Protein AF-A0AAV5VVI4-F1 (afdb_monomer)

Radius of gyration: 31.85 Å; Cα contacts (8 Å, |Δi|>4): 39; chains: 1; bounding box: 69×33×86 Å

Foldseek 3Di:
DDPPPPPDPQDDPVNVVVVVVVCCVVVVDDPPDDDDDDDQDQDPCVSVVVHHPVCVCCVPPVVVVVVVVVVVVVVVVVVVVVVVVVVVVPPCPVVNVVVVVVVVVVVVVVD

Mean predicted aligned error: 15.17 Å

Structure (mmCIF, N/CA/C/O backbone):
data_AF-A0AAV5VVI4-F1
#
_entry.id   A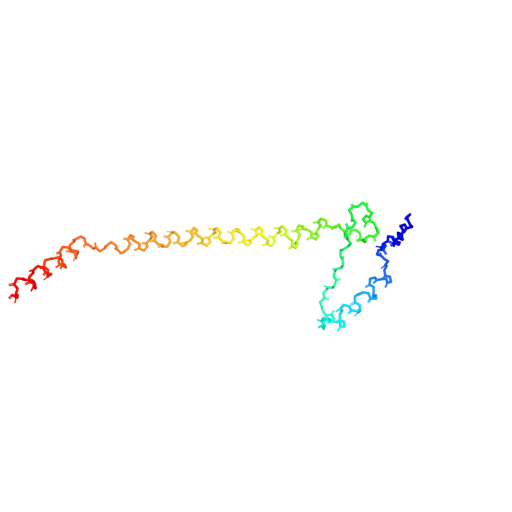F-A0AAV5VVI4-F1
#
loop_
_atom_site.group_PDB
_atom_site.id
_atom_site.type_symbol
_atom_site.label_atom_id
_atom_site.label_alt_id
_atom_site.label_comp_id
_atom_site.label_asym_id
_atom_site.label_entity_id
_atom_site.label_seq_id
_atom_site.pdbx_PDB_ins_code
_atom_site.Cartn_x
_atom_site.Cartn_y
_atom_site.Cartn_z
_atom_site.occupancy
_atom_site.B_iso_or_equiv
_atom_site.auth_seq_id
_atom_site.auth_comp_id
_atom_site.auth_asym_id
_atom_site.auth_atom_id
_atom_site.pdbx_PDB_model_num
ATOM 1 N N . VAL A 1 1 ? 39.662 17.156 -8.943 1.00 39.91 1 VAL A N 1
ATOM 2 C CA . VAL A 1 1 ? 38.741 16.069 -8.540 1.00 39.91 1 VAL A CA 1
ATOM 3 C C . VAL A 1 1 ? 38.038 15.600 -9.798 1.00 39.91 1 VAL A C 1
ATOM 5 O O . VAL A 1 1 ? 37.237 16.351 -10.335 1.00 39.91 1 VAL A O 1
ATOM 8 N N . ILE A 1 2 ? 38.432 14.449 -10.345 1.00 39.25 2 ILE A N 1
ATOM 9 C CA . ILE A 1 2 ? 37.786 13.880 -11.533 1.00 39.25 2 ILE A CA 1
ATOM 10 C C . ILE A 1 2 ? 36.477 13.265 -11.038 1.00 39.25 2 ILE A C 1
ATOM 12 O O . ILE A 1 2 ? 36.487 12.236 -10.369 1.00 39.25 2 ILE A O 1
ATOM 16 N N . GLN A 1 3 ? 35.359 13.950 -11.276 1.00 43.06 3 GLN A N 1
ATOM 17 C CA . GLN A 1 3 ? 34.042 13.355 -11.096 1.00 43.06 3 GLN A CA 1
ATOM 18 C C . GLN A 1 3 ? 33.891 12.293 -12.185 1.00 43.06 3 GLN A C 1
ATOM 20 O O . GLN A 1 3 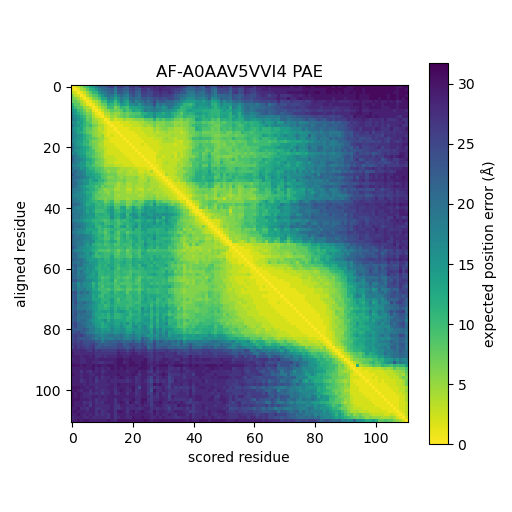? 33.713 12.620 -13.356 1.00 43.06 3 GLN A O 1
ATOM 25 N N . HIS A 1 4 ? 33.998 11.020 -11.810 1.00 43.50 4 HIS A N 1
ATOM 26 C CA . HIS A 1 4 ? 33.470 9.934 -12.624 1.00 43.50 4 HIS A CA 1
ATOM 27 C C . HIS A 1 4 ? 31.948 10.090 -12.633 1.00 43.50 4 HIS A C 1
ATOM 29 O O . HIS A 1 4 ? 31.252 9.523 -11.793 1.00 43.50 4 HIS A O 1
ATOM 35 N N . ALA A 1 5 ? 31.439 10.933 -13.531 1.00 47.78 5 ALA A N 1
ATOM 36 C CA . ALA A 1 5 ? 30.030 10.943 -13.866 1.00 47.78 5 ALA A CA 1
ATOM 37 C C . ALA A 1 5 ? 29.740 9.571 -14.478 1.00 47.78 5 ALA A C 1
ATOM 39 O O . ALA A 1 5 ? 30.128 9.287 -15.612 1.00 47.78 5 ALA A O 1
ATOM 40 N N . VAL A 1 6 ? 29.159 8.678 -13.675 1.00 56.53 6 VAL A N 1
ATOM 41 C CA . VAL A 1 6 ? 28.528 7.472 -14.203 1.00 56.53 6 VAL A CA 1
ATOM 42 C C . VAL A 1 6 ? 27.529 7.972 -15.248 1.00 56.53 6 VAL A C 1
ATOM 44 O O . VAL A 1 6 ? 26.767 8.883 -14.918 1.00 56.53 6 VAL A O 1
ATOM 47 N N . PRO A 1 7 ? 27.572 7.470 -16.496 1.00 55.91 7 PRO A N 1
ATOM 48 C CA . PRO A 1 7 ? 26.608 7.868 -17.511 1.00 55.91 7 PRO A CA 1
ATOM 49 C C . PRO A 1 7 ? 25.206 7.739 -16.929 1.00 55.91 7 PRO A C 1
ATOM 51 O O . PRO A 1 7 ? 24.925 6.735 -16.267 1.00 55.91 7 PRO A O 1
ATOM 54 N N . ASP A 1 8 ? 24.360 8.751 -17.140 1.00 56.88 8 ASP A N 1
ATOM 55 C CA . ASP A 1 8 ? 22.971 8.688 -16.700 1.00 56.88 8 ASP A CA 1
ATOM 56 C C . ASP A 1 8 ? 22.387 7.355 -17.163 1.00 56.88 8 ASP A C 1
ATOM 58 O O . ASP A 1 8 ? 22.484 6.977 -18.335 1.00 56.88 8 ASP A O 1
ATOM 62 N N . LEU A 1 9 ? 21.870 6.594 -16.201 1.00 55.94 9 LEU A N 1
ATOM 63 C CA . LEU A 1 9 ? 21.373 5.249 -16.428 1.00 55.94 9 LEU A CA 1
ATOM 64 C C . LEU A 1 9 ? 20.038 5.375 -17.170 1.00 55.94 9 LEU A C 1
ATOM 66 O O . LEU A 1 9 ? 18.968 5.382 -16.562 1.00 55.94 9 LEU A O 1
ATOM 70 N N . VAL A 1 10 ? 20.107 5.559 -18.487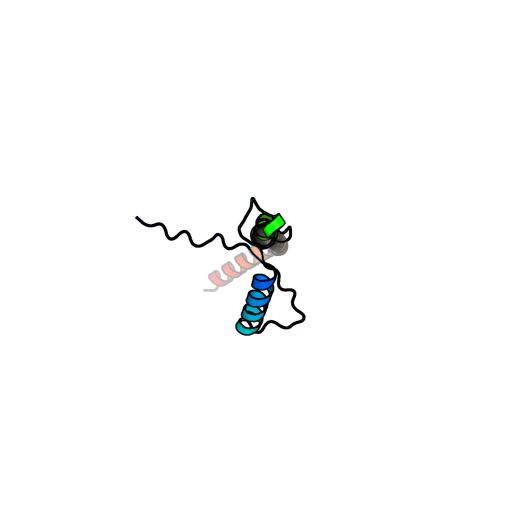 1.00 59.97 10 VAL A N 1
ATOM 71 C CA . VAL A 1 10 ? 18.924 5.665 -19.336 1.00 59.97 10 VAL A CA 1
ATOM 72 C C . VAL A 1 10 ? 18.305 4.268 -19.433 1.00 59.97 10 VAL A C 1
ATOM 74 O O . VAL A 1 10 ? 18.976 3.341 -19.894 1.00 59.97 10 VAL A O 1
ATOM 77 N N . PRO A 1 11 ? 17.052 4.077 -18.992 1.00 60.94 11 PRO A N 1
ATOM 78 C CA . PRO A 1 11 ? 16.402 2.782 -19.058 1.00 60.94 11 PRO A CA 1
ATOM 79 C C . PRO A 1 11 ? 16.139 2.405 -20.527 1.00 60.94 11 PRO A C 1
ATOM 81 O O . PRO A 1 11 ? 15.152 2.821 -21.120 1.00 60.94 11 PRO A O 1
ATOM 84 N N . THR A 1 12 ? 17.028 1.620 -21.140 1.00 68.75 12 THR A N 1
ATOM 85 C CA . THR A 1 12 ? 16.792 1.064 -22.483 1.00 68.75 12 THR A CA 1
ATOM 86 C C . THR A 1 12 ? 15.913 -0.193 -22.404 1.00 68.75 12 THR A C 1
ATOM 88 O O . THR A 1 12 ? 15.915 -0.870 -21.366 1.00 68.75 12 THR A O 1
ATOM 91 N N . PRO A 1 13 ? 15.197 -0.562 -23.488 1.00 73.25 13 PRO A N 1
ATOM 92 C CA . PRO A 1 13 ? 14.419 -1.806 -23.544 1.00 73.25 13 PRO A CA 1
ATOM 93 C C . PRO A 1 13 ? 15.272 -3.067 -23.331 1.00 73.25 13 PRO A C 1
ATOM 95 O O . PRO A 1 13 ? 14.831 -4.045 -22.735 1.00 73.25 13 PRO A O 1
ATOM 98 N N . GLU A 1 14 ? 16.525 -3.036 -23.783 1.00 70.44 14 GLU A N 1
ATOM 99 C CA . GLU A 1 14 ? 17.484 -4.128 -23.589 1.00 70.44 14 GLU A CA 1
ATOM 100 C C . GLU A 1 14 ? 17.873 -4.272 -22.114 1.00 70.44 14 GLU A C 1
ATOM 102 O O . GLU A 1 14 ? 17.921 -5.377 -21.572 1.00 70.44 14 GLU A O 1
ATOM 107 N N . MET A 1 15 ? 18.089 -3.143 -21.435 1.00 71.75 15 MET A N 1
ATOM 108 C CA . MET A 1 15 ? 18.350 -3.127 -20.003 1.00 71.75 15 MET A CA 1
ATOM 109 C C . MET A 1 15 ? 17.131 -3.597 -19.202 1.00 71.75 15 MET A C 1
ATOM 111 O O . MET A 1 15 ? 17.309 -4.305 -18.215 1.00 71.75 15 MET A O 1
ATOM 115 N N . ASP A 1 16 ? 15.910 -3.249 -19.627 1.00 75.00 16 ASP A N 1
ATOM 116 C CA . ASP A 1 16 ? 14.672 -3.789 -19.046 1.00 75.00 16 ASP A CA 1
ATOM 117 C C . ASP A 1 16 ? 14.663 -5.318 -19.095 1.00 75.00 16 ASP A C 1
ATOM 119 O O . ASP A 1 16 ? 14.490 -5.955 -18.060 1.00 75.00 16 ASP A O 1
ATOM 123 N N . ALA A 1 17 ? 14.929 -5.906 -20.263 1.00 79.62 17 ALA A N 1
ATOM 124 C CA . ALA A 1 17 ? 14.913 -7.356 -20.440 1.00 79.62 17 ALA A CA 1
ATOM 125 C C . ALA A 1 17 ? 15.977 -8.068 -19.585 1.00 79.62 17 ALA A C 1
ATOM 127 O O . ALA A 1 17 ? 15.696 -9.091 -18.957 1.00 79.62 17 ALA A O 1
ATOM 128 N N . ILE A 1 18 ? 17.196 -7.521 -19.520 1.00 81.75 18 ILE A N 1
ATOM 129 C CA . ILE A 1 18 ? 18.284 -8.092 -18.710 1.00 81.75 18 ILE A CA 1
ATOM 130 C C . ILE A 1 18 ? 17.969 -7.975 -17.216 1.00 81.75 18 ILE A C 1
ATOM 132 O O . ILE A 1 18 ? 18.178 -8.929 -16.460 1.00 81.75 18 ILE A O 1
ATOM 136 N N . MET A 1 19 ? 17.470 -6.818 -16.777 1.00 78.75 19 MET A N 1
ATOM 137 C CA . MET A 1 19 ? 17.115 -6.594 -15.377 1.00 78.75 19 MET A CA 1
ATOM 138 C C . MET A 1 19 ? 15.911 -7.425 -14.954 1.00 78.75 19 MET A C 1
ATOM 140 O O . MET A 1 19 ? 15.938 -7.984 -13.862 1.00 78.75 19 MET A O 1
ATOM 144 N N . GLU A 1 20 ? 14.889 -7.540 -15.800 1.00 85.06 20 GLU A N 1
ATOM 145 C CA . GLU A 1 20 ? 13.739 -8.405 -15.555 1.00 85.06 20 GLU A CA 1
ATOM 146 C C . GLU A 1 20 ? 14.191 -9.858 -15.425 1.00 85.06 20 GLU A C 1
ATOM 148 O O . GLU A 1 20 ? 13.871 -10.499 -14.427 1.00 85.06 20 GLU A O 1
ATOM 153 N N . LYS A 1 21 ? 15.004 -10.359 -16.364 1.00 85.19 21 LYS A N 1
ATOM 154 C CA . LYS A 1 21 ? 15.562 -11.715 -16.285 1.00 85.19 21 LYS A CA 1
ATOM 155 C C . LYS A 1 21 ? 16.332 -11.928 -14.978 1.00 85.19 21 LYS A C 1
ATOM 157 O O . LYS A 1 21 ? 16.051 -12.872 -14.246 1.00 85.19 21 LYS A O 1
ATOM 162 N N . SER A 1 22 ? 17.238 -11.009 -14.648 1.00 85.94 22 SER A N 1
ATOM 163 C CA . SER A 1 22 ? 18.060 -11.081 -13.432 1.00 85.94 22 SER A CA 1
ATOM 164 C C . SER A 1 22 ? 17.216 -11.014 -12.154 1.00 85.94 22 SER A C 1
ATOM 166 O O . SER A 1 22 ? 17.496 -11.711 -11.183 1.00 85.94 22 SER A O 1
ATOM 168 N N . ALA A 1 23 ? 16.178 -10.175 -12.131 1.00 84.06 23 ALA A N 1
ATOM 169 C CA . ALA A 1 23 ? 15.272 -10.049 -10.997 1.00 84.06 23 ALA A CA 1
ATOM 170 C C . ALA A 1 23 ? 14.397 -11.296 -10.840 1.00 84.06 23 ALA A C 1
ATOM 172 O O . ALA A 1 23 ? 14.240 -11.784 -9.724 1.00 84.06 23 ALA A O 1
ATOM 173 N N . ARG A 1 24 ? 13.869 -11.847 -11.938 1.00 87.75 24 ARG A N 1
ATOM 174 C CA . ARG A 1 24 ? 13.074 -13.081 -11.913 1.00 87.75 24 ARG A CA 1
ATOM 175 C C . ARG A 1 24 ? 13.886 -14.267 -11.416 1.00 87.75 24 ARG A C 1
ATOM 177 O O . ARG A 1 24 ? 13.405 -14.992 -10.555 1.00 87.75 24 ARG A O 1
ATOM 184 N N . GLU A 1 25 ? 15.118 -14.411 -11.897 1.00 88.62 25 GLU A N 1
ATOM 185 C CA . GLU A 1 25 ? 16.042 -15.450 -11.431 1.00 88.62 25 GLU A CA 1
ATOM 186 C C . GLU A 1 25 ? 16.396 -15.267 -9.947 1.00 88.62 25 GLU A C 1
ATOM 188 O O . GLU A 1 25 ? 16.387 -16.229 -9.187 1.00 88.62 25 GLU A O 1
ATOM 193 N N . LYS A 1 26 ? 16.668 -14.032 -9.507 1.00 89.38 26 LYS A N 1
ATOM 194 C CA . LYS A 1 26 ? 17.098 -13.750 -8.128 1.00 89.38 26 LYS A CA 1
ATOM 195 C C . LYS A 1 26 ? 15.982 -13.860 -7.088 1.00 89.38 26 LYS A C 1
ATOM 197 O O . LYS A 1 26 ? 16.261 -14.205 -5.943 1.00 89.38 26 LYS A O 1
ATOM 202 N N . PHE A 1 27 ? 14.758 -13.493 -7.453 1.00 86.88 27 PHE A N 1
ATOM 203 C CA . PHE A 1 27 ? 13.605 -13.459 -6.549 1.00 86.88 27 PHE A CA 1
ATOM 204 C C . PHE A 1 27 ? 12.609 -14.599 -6.803 1.00 86.88 27 PHE A C 1
ATOM 206 O O . PHE A 1 27 ? 11.518 -14.565 -6.242 1.00 86.88 27 PHE A O 1
ATOM 213 N N . GLU A 1 28 ? 12.971 -15.575 -7.644 1.00 87.81 28 GLU A N 1
ATOM 214 C CA . GLU A 1 28 ? 12.144 -16.743 -7.990 1.00 87.81 28 GLU A CA 1
ATOM 215 C C . GLU A 1 28 ? 10.720 -16.351 -8.433 1.00 87.81 28 GLU A C 1
ATOM 217 O O . GLU A 1 28 ? 9.722 -16.967 -8.059 1.00 87.81 28 GLU A O 1
ATOM 222 N N . LEU A 1 29 ? 10.613 -15.275 -9.221 1.00 84.81 29 LEU A N 1
ATOM 223 C CA . LEU A 1 29 ? 9.320 -14.744 -9.653 1.00 84.81 29 LEU A CA 1
ATOM 224 C C . LEU A 1 29 ? 8.734 -15.601 -10.776 1.00 84.81 29 LEU A C 1
ATOM 226 O O . LEU A 1 29 ? 9.356 -15.767 -11.827 1.00 84.81 29 LEU A O 1
ATOM 230 N N . ASP A 1 30 ? 7.493 -16.050 -10.592 1.00 86.69 30 ASP A N 1
ATOM 231 C CA . ASP A 1 30 ? 6.748 -16.763 -11.626 1.00 86.69 30 ASP A CA 1
ATOM 232 C C . ASP A 1 30 ? 6.517 -15.880 -12.868 1.00 86.69 30 ASP A C 1
ATOM 234 O O . ASP A 1 30 ? 6.331 -14.659 -12.782 1.00 86.69 30 ASP A O 1
ATOM 238 N N . ALA A 1 31 ? 6.503 -16.509 -14.043 1.00 81.62 31 ALA A N 1
ATOM 239 C CA . ALA A 1 31 ? 6.285 -15.850 -15.327 1.00 81.62 31 ALA A CA 1
ATOM 240 C C . ALA A 1 31 ? 4.902 -15.177 -15.414 1.00 81.62 31 ALA A C 1
ATOM 242 O O . ALA A 1 31 ? 4.721 -14.245 -16.195 1.00 81.62 31 ALA A O 1
ATOM 243 N N . SER A 1 32 ? 3.943 -15.610 -14.589 1.00 84.38 32 SER A N 1
ATOM 244 C CA . SER A 1 32 ? 2.609 -15.006 -14.488 1.00 84.38 32 SER A CA 1
ATOM 245 C C . SER A 1 32 ? 2.600 -13.623 -13.820 1.00 84.38 32 SER A C 1
ATOM 247 O O . SER A 1 32 ? 1.653 -12.854 -14.003 1.00 84.38 32 SER A O 1
ATOM 249 N N . VAL A 1 33 ? 3.644 -13.272 -13.061 1.00 80.50 33 VAL A N 1
ATOM 250 C CA . VAL A 1 33 ? 3.705 -12.011 -12.314 1.00 80.50 33 VAL A CA 1
ATOM 251 C C . VAL A 1 33 ? 4.208 -10.891 -13.220 1.00 80.50 33 VAL A C 1
ATOM 253 O O . VAL A 1 33 ? 5.293 -10.973 -13.804 1.00 80.50 33 VAL A O 1
ATOM 256 N N . ALA A 1 34 ? 3.428 -9.814 -13.312 1.00 78.38 34 ALA A N 1
ATOM 257 C CA . ALA A 1 34 ? 3.812 -8.618 -14.049 1.00 78.38 34 ALA A CA 1
ATOM 258 C C . ALA A 1 34 ? 5.009 -7.930 -13.372 1.00 78.38 34 ALA A C 1
ATOM 260 O O . ALA A 1 34 ? 4.928 -7.519 -12.214 1.00 78.38 34 ALA A O 1
ATOM 261 N N . PHE A 1 35 ? 6.111 -7.774 -14.108 1.00 75.94 35 PHE A N 1
ATOM 262 C CA . PHE A 1 35 ? 7.280 -7.027 -13.654 1.00 75.94 35 PHE A CA 1
ATOM 263 C C . PHE A 1 35 ? 7.200 -5.586 -14.169 1.00 75.94 35 PHE A C 1
ATOM 265 O O . PHE A 1 35 ? 7.138 -5.334 -15.373 1.00 75.94 35 PHE A O 1
ATOM 272 N N . LEU A 1 36 ? 7.167 -4.617 -13.253 1.00 72.94 36 LEU A N 1
ATOM 273 C CA . LEU A 1 36 ? 7.083 -3.197 -13.588 1.00 72.94 36 LEU A CA 1
ATOM 274 C C . LEU A 1 36 ? 8.294 -2.459 -13.023 1.00 72.94 36 LEU A C 1
ATOM 276 O O . LEU A 1 36 ? 8.447 -2.337 -11.809 1.00 72.94 36 LEU A O 1
ATOM 280 N N . ARG A 1 37 ? 9.130 -1.919 -13.914 1.00 71.62 37 ARG A N 1
ATOM 281 C CA . ARG A 1 37 ? 10.209 -0.994 -13.558 1.00 71.62 37 ARG A CA 1
ATOM 282 C C . ARG A 1 37 ? 9.699 0.446 -13.555 1.00 71.62 37 ARG A C 1
ATOM 284 O O . ARG A 1 37 ? 8.952 0.848 -14.452 1.00 71.62 37 ARG A O 1
ATOM 291 N N . TYR A 1 38 ? 10.148 1.209 -12.562 1.00 68.81 38 TYR A N 1
ATOM 292 C CA . TYR A 1 38 ? 9.993 2.657 -12.485 1.00 68.81 38 TYR A CA 1
ATOM 293 C C . TYR A 1 38 ? 11.381 3.293 -12.367 1.00 68.81 38 TYR A C 1
ATOM 295 O O . TYR A 1 38 ? 12.086 3.062 -11.387 1.00 68.81 38 TYR A O 1
ATOM 303 N N . GLY A 1 39 ? 11.782 4.087 -13.357 1.00 65.06 39 GLY A N 1
ATOM 304 C CA . GLY A 1 39 ? 12.907 5.010 -13.227 1.00 65.06 39 GLY A CA 1
ATOM 305 C C . GLY A 1 39 ? 12.640 6.140 -12.222 1.00 65.06 39 GLY A C 1
ATOM 306 O O . GLY A 1 39 ? 11.498 6.546 -12.002 1.00 65.06 39 GLY A O 1
ATOM 307 N N . GLY A 1 40 ? 13.713 6.657 -11.616 1.00 64.5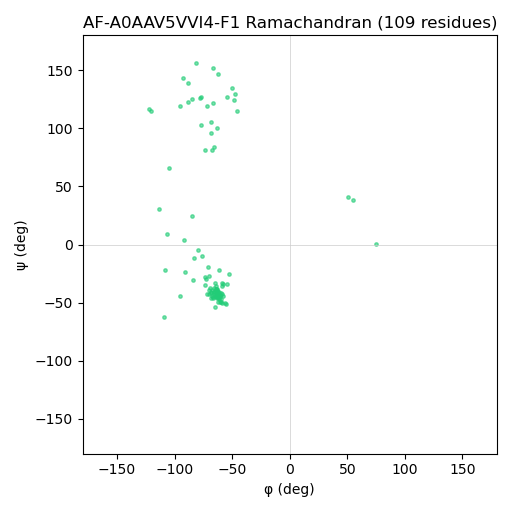6 40 GLY A N 1
ATOM 308 C CA . GLY A 1 40 ? 13.671 7.794 -10.682 1.00 64.56 40 GLY A CA 1
ATOM 309 C C . GLY A 1 40 ? 13.577 9.167 -11.359 1.00 64.56 40 GLY A C 1
ATOM 310 O O . GLY A 1 40 ? 13.458 10.186 -10.683 1.00 64.56 40 GLY A O 1
ATOM 311 N N . THR A 1 41 ? 13.634 9.214 -12.690 1.00 62.62 41 THR A N 1
ATOM 312 C CA . THR A 1 41 ? 13.651 10.465 -13.448 1.00 62.62 41 THR A CA 1
ATOM 313 C C . THR A 1 41 ? 12.252 11.077 -13.538 1.00 62.62 41 THR A C 1
ATOM 315 O O . THR A 1 41 ? 11.298 10.441 -13.979 1.00 62.62 41 THR A O 1
ATOM 318 N N . MET A 1 42 ? 12.133 12.346 -13.134 1.00 61.62 42 MET A N 1
ATOM 319 C CA . MET A 1 42 ? 10.889 13.131 -13.211 1.00 61.62 42 MET A CA 1
ATOM 320 C C . MET A 1 42 ? 10.749 13.914 -14.528 1.00 61.62 42 MET A C 1
ATOM 322 O O . MET A 1 42 ? 9.637 14.279 -14.897 1.00 61.62 42 MET A O 1
ATOM 326 N N . LYS A 1 43 ? 11.869 14.206 -15.204 1.00 59.53 43 LYS A N 1
ATOM 327 C CA . LYS A 1 43 ? 11.946 15.142 -16.338 1.00 59.53 43 LYS A CA 1
ATOM 328 C C . LYS A 1 43 ? 11.854 14.450 -17.703 1.00 59.53 43 LYS A C 1
ATOM 330 O O . LYS A 1 43 ? 11.084 14.886 -18.547 1.00 59.53 43 LYS A O 1
ATOM 335 N N . ASP A 1 44 ? 12.563 13.339 -17.882 1.00 64.25 44 ASP A N 1
ATOM 336 C CA . ASP A 1 44 ? 12.680 12.632 -19.164 1.00 64.25 44 ASP A CA 1
ATOM 337 C C . ASP A 1 44 ? 11.832 11.355 -19.178 1.00 64.25 44 ASP A C 1
ATOM 339 O O . ASP A 1 44 ? 12.321 10.229 -19.205 1.00 64.25 44 ASP A O 1
ATOM 343 N N . VAL A 1 45 ? 10.519 11.536 -19.108 1.00 66.25 45 VAL A N 1
ATOM 344 C CA . VAL A 1 45 ? 9.553 10.447 -18.884 1.00 66.25 45 VAL A CA 1
ATOM 345 C C . VAL A 1 45 ? 9.384 9.563 -20.123 1.00 66.25 45 VAL A C 1
ATOM 347 O O . VAL A 1 45 ? 9.131 8.363 -20.006 1.00 66.25 45 VAL A O 1
ATOM 350 N N . GLU A 1 46 ? 9.591 10.130 -21.311 1.00 67.62 46 GLU A N 1
ATOM 351 C CA . GLU A 1 46 ? 9.629 9.385 -22.575 1.00 67.62 46 GLU A CA 1
ATOM 352 C C . GLU A 1 46 ? 10.706 8.290 -22.547 1.00 67.62 46 GLU A C 1
ATOM 354 O O . GLU A 1 46 ? 10.482 7.183 -23.029 1.00 67.62 46 GLU A O 1
ATOM 359 N N . HIS A 1 47 ? 11.824 8.547 -21.859 1.00 62.59 47 HIS A N 1
ATOM 360 C CA . HIS A 1 47 ? 12.909 7.584 -21.669 1.00 62.59 47 HIS A CA 1
ATOM 361 C C . HIS A 1 47 ? 12.591 6.511 -20.617 1.00 62.59 47 HIS A C 1
ATOM 363 O O . HIS A 1 47 ? 13.327 5.540 -20.490 1.00 62.59 47 HIS A O 1
ATOM 369 N N . ASN A 1 48 ? 11.498 6.659 -19.865 1.00 65.31 48 ASN A N 1
ATOM 370 C CA . ASN A 1 48 ? 11.022 5.687 -18.879 1.00 65.31 48 ASN A CA 1
ATOM 371 C C . ASN A 1 48 ? 9.683 5.061 -19.307 1.00 65.31 48 ASN A C 1
ATOM 373 O O . ASN A 1 48 ? 8.842 4.729 -18.468 1.00 65.31 48 ASN A O 1
ATOM 377 N N . ASN A 1 49 ? 9.461 4.934 -20.621 1.00 66.31 49 ASN A N 1
ATOM 378 C CA . ASN A 1 49 ? 8.273 4.304 -21.201 1.00 66.31 49 ASN A CA 1
ATOM 379 C C . ASN A 1 49 ? 6.950 4.924 -20.693 1.00 66.31 49 ASN A C 1
ATOM 381 O O . ASN A 1 49 ? 5.993 4.218 -20.370 1.00 66.31 49 ASN A O 1
ATOM 385 N N . GLY A 1 50 ? 6.925 6.252 -20.519 1.00 67.06 50 GLY A N 1
ATOM 386 C CA . GLY A 1 50 ? 5.748 6.981 -20.031 1.00 67.06 50 GLY A CA 1
ATOM 387 C C . GLY A 1 50 ? 5.478 6.831 -18.529 1.00 67.06 50 GLY A C 1
ATOM 388 O O . GLY A 1 50 ? 4.499 7.377 -18.018 1.00 67.06 50 GLY A O 1
ATOM 389 N N . ARG A 1 51 ? 6.313 6.088 -17.792 1.00 68.94 51 ARG A N 1
ATOM 390 C CA . ARG A 1 51 ? 6.109 5.834 -16.362 1.00 68.94 51 ARG A CA 1
ATOM 391 C C . ARG A 1 51 ? 6.766 6.943 -15.555 1.00 68.94 51 ARG A C 1
ATOM 393 O O . ARG A 1 51 ? 7.964 7.178 -15.652 1.00 68.94 51 ARG A O 1
ATOM 400 N N . HIS A 1 52 ? 5.992 7.628 -14.725 1.00 70.50 52 HIS A N 1
ATOM 401 C CA . HIS A 1 52 ? 6.527 8.663 -13.844 1.00 70.50 52 HIS A CA 1
ATOM 402 C C . HIS A 1 52 ? 6.891 8.077 -12.480 1.00 70.50 52 HIS A C 1
ATOM 404 O O . HIS A 1 52 ? 6.143 7.266 -11.929 1.00 70.50 52 HIS A O 1
ATOM 410 N N . PHE A 1 53 ? 7.976 8.565 -11.875 1.00 75.25 53 PHE A N 1
ATOM 411 C CA . PHE A 1 53 ? 8.301 8.262 -10.476 1.00 75.25 53 PHE A CA 1
ATOM 412 C C . PHE A 1 53 ? 7.138 8.600 -9.524 1.00 75.25 53 PHE A C 1
ATOM 414 O O . PHE A 1 53 ? 6.884 7.874 -8.567 1.00 75.25 53 PHE A O 1
ATOM 421 N N . LEU A 1 54 ? 6.365 9.652 -9.827 1.00 76.88 54 LEU A N 1
ATOM 422 C CA . LEU A 1 54 ? 5.167 10.008 -9.062 1.00 76.88 54 LEU A CA 1
ATOM 423 C C . LEU A 1 54 ? 4.127 8.882 -9.027 1.00 76.88 54 LEU A C 1
ATOM 425 O O . LEU A 1 54 ? 3.508 8.682 -7.989 1.00 76.88 54 LEU A O 1
ATOM 429 N N . CYS A 1 55 ? 3.957 8.109 -10.104 1.00 76.06 55 CYS A N 1
ATOM 430 C CA . CYS A 1 55 ? 3.043 6.964 -10.097 1.00 76.06 55 CYS A CA 1
ATOM 431 C C . CYS A 1 55 ? 3.488 5.907 -9.081 1.00 76.06 55 CYS A C 1
ATOM 433 O O . CYS A 1 55 ? 2.655 5.385 -8.343 1.00 76.06 55 CYS A O 1
ATOM 435 N N . ALA A 1 56 ? 4.794 5.641 -8.992 1.00 76.88 56 ALA A N 1
ATOM 436 C CA . ALA A 1 56 ? 5.334 4.738 -7.981 1.00 76.88 56 ALA A CA 1
ATOM 437 C C . ALA A 1 56 ? 5.163 5.311 -6.565 1.00 76.88 56 ALA A C 1
ATOM 439 O O . ALA A 1 56 ? 4.702 4.611 -5.665 1.00 76.88 56 ALA A O 1
ATOM 440 N N . LEU A 1 57 ? 5.469 6.599 -6.378 1.00 80.25 57 LEU A N 1
ATOM 441 C CA . LEU A 1 57 ? 5.330 7.290 -5.096 1.00 80.25 57 LEU A CA 1
ATOM 442 C C . LEU A 1 57 ? 3.879 7.255 -4.594 1.00 80.25 57 LEU A C 1
ATOM 444 O O . LEU A 1 57 ? 3.623 6.867 -3.457 1.00 80.25 57 LEU A O 1
ATOM 448 N N . PHE A 1 58 ? 2.910 7.620 -5.430 1.00 82.44 58 PHE A N 1
ATOM 449 C CA . PHE A 1 58 ? 1.509 7.621 -5.021 1.00 82.44 58 PHE A CA 1
ATOM 450 C C . PHE A 1 58 ? 0.946 6.206 -4.877 1.00 82.44 58 PHE A C 1
ATOM 452 O O . PHE A 1 58 ? 0.262 5.935 -3.893 1.00 82.44 58 PHE A O 1
ATOM 459 N N . GLY A 1 59 ? 1.264 5.302 -5.806 1.00 80.25 59 GLY A N 1
ATOM 460 C CA . GLY A 1 59 ? 0.729 3.940 -5.818 1.00 80.25 59 GLY A CA 1
ATOM 461 C C . GLY A 1 59 ? 1.264 3.049 -4.698 1.00 80.25 59 GLY A C 1
ATOM 462 O O . GLY A 1 59 ? 0.497 2.285 -4.119 1.00 80.25 59 GLY A O 1
ATOM 463 N N . PHE A 1 60 ? 2.552 3.161 -4.361 1.00 79.94 60 PHE A N 1
ATOM 464 C CA . PHE A 1 60 ? 3.199 2.262 -3.397 1.00 79.94 60 PHE A CA 1
ATOM 465 C C . PHE A 1 60 ? 3.526 2.908 -2.054 1.00 79.94 60 PHE A C 1
ATOM 467 O O . PHE A 1 60 ? 3.679 2.191 -1.069 1.00 79.94 60 PHE A O 1
ATOM 474 N N . ILE A 1 61 ? 3.634 4.238 -1.985 1.00 80.75 61 ILE A N 1
ATOM 475 C CA .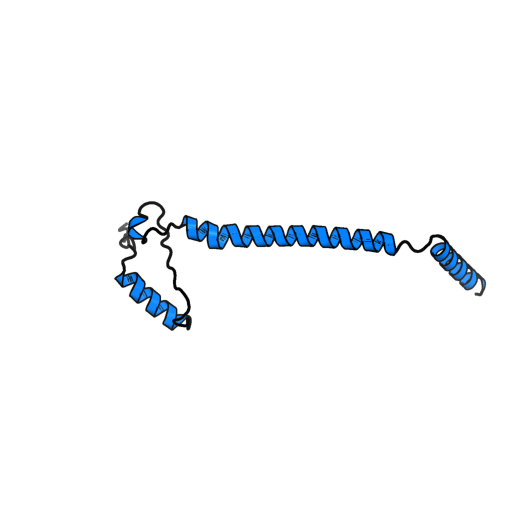 ILE A 1 61 ? 3.981 4.925 -0.736 1.00 80.75 61 ILE A CA 1
ATOM 476 C C . ILE A 1 61 ? 2.758 5.664 -0.203 1.00 80.75 61 ILE A C 1
ATOM 478 O O . ILE A 1 61 ? 2.250 5.326 0.858 1.00 80.75 61 ILE A O 1
ATOM 482 N N . VAL A 1 62 ? 2.214 6.636 -0.929 1.00 86.06 62 VAL A N 1
ATOM 483 C CA . VAL A 1 62 ? 1.134 7.464 -0.368 1.00 86.06 62 VAL A CA 1
ATOM 484 C C . VAL A 1 62 ? -0.136 6.650 -0.138 1.00 86.06 62 VAL A C 1
ATOM 486 O O . VAL A 1 62 ? -0.720 6.744 0.942 1.00 86.06 62 VAL A O 1
ATOM 489 N N . PHE A 1 63 ? -0.558 5.838 -1.110 1.00 88.44 63 PHE A N 1
ATOM 490 C CA . PHE A 1 63 ? -1.808 5.092 -1.005 1.00 88.44 63 PHE A CA 1
ATOM 491 C C . PHE A 1 63 ? -1.777 4.056 0.131 1.00 88.44 63 PHE A C 1
ATOM 493 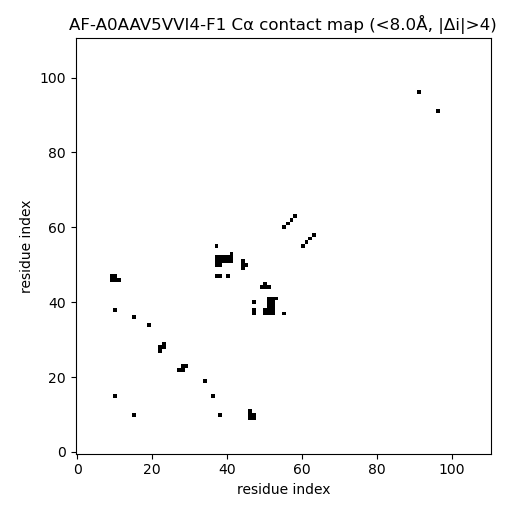O O . PHE A 1 63 ? -2.614 4.186 1.023 1.00 88.44 63 PHE A O 1
ATOM 500 N N . PRO A 1 64 ? -0.799 3.126 0.218 1.00 90.62 64 PRO A N 1
ATOM 501 C CA . PRO A 1 64 ? -0.787 2.117 1.279 1.00 90.62 64 PRO A CA 1
ATOM 502 C C . PRO A 1 64 ? -0.634 2.710 2.680 1.00 90.62 64 PRO A C 1
ATOM 504 O O . PRO A 1 64 ? -1.241 2.221 3.633 1.00 90.62 64 PRO A O 1
ATOM 507 N N . TYR A 1 65 ? 0.142 3.788 2.829 1.00 89.12 65 TYR A N 1
ATOM 508 C CA . TYR A 1 65 ? 0.254 4.465 4.120 1.00 89.12 65 TYR A CA 1
ATOM 509 C C . TYR A 1 65 ? -1.062 5.143 4.499 1.00 89.12 65 TYR A C 1
ATOM 511 O O . TYR A 1 65 ? -1.535 4.983 5.623 1.00 89.12 65 TYR A O 1
ATOM 519 N N . THR A 1 66 ? -1.686 5.860 3.562 1.00 92.69 66 THR A N 1
ATOM 520 C CA . THR A 1 66 ? -2.957 6.549 3.815 1.00 92.69 66 THR A CA 1
ATOM 521 C C . THR A 1 66 ? -4.067 5.560 4.164 1.00 92.69 66 THR A C 1
ATOM 523 O O . THR A 1 66 ? -4.796 5.790 5.131 1.00 92.69 66 THR A O 1
ATOM 526 N N . THR A 1 67 ? -4.173 4.441 3.439 1.00 92.88 67 THR A N 1
ATOM 527 C CA . THR A 1 67 ? -5.160 3.394 3.741 1.00 92.88 67 THR A CA 1
ATOM 528 C C . THR A 1 67 ? -4.905 2.771 5.110 1.00 92.88 67 THR A C 1
ATOM 530 O O . THR A 1 67 ? -5.839 2.668 5.900 1.00 92.88 67 THR A O 1
ATOM 533 N N . SER A 1 68 ? -3.648 2.466 5.449 1.00 94.62 68 SER A N 1
ATOM 534 C CA . SER A 1 68 ? -3.284 1.897 6.757 1.00 94.62 68 SER A CA 1
ATOM 535 C C . SER A 1 68 ? -3.651 2.827 7.921 1.00 94.62 68 SER A C 1
ATOM 537 O O . SER A 1 68 ? -4.227 2.394 8.923 1.00 94.62 68 SER A O 1
ATOM 539 N N . TYR A 1 69 ? -3.369 4.129 7.797 1.00 94.44 69 TYR A N 1
ATOM 540 C CA . TYR A 1 69 ? -3.756 5.103 8.821 1.00 94.44 69 TYR A CA 1
ATOM 541 C C . TYR A 1 69 ? -5.275 5.243 8.934 1.00 94.44 69 TYR A C 1
ATOM 543 O O . TYR A 1 69 ? -5.799 5.316 10.048 1.00 94.44 69 TYR A O 1
ATOM 551 N N . LEU A 1 70 ? -5.993 5.251 7.807 1.00 96.62 70 LEU A N 1
ATOM 552 C CA . LEU A 1 70 ? -7.451 5.328 7.803 1.00 96.62 70 LEU A CA 1
ATOM 553 C C . LEU A 1 70 ? -8.079 4.109 8.492 1.00 96.62 70 LEU A C 1
ATOM 555 O O . LEU A 1 70 ? -8.953 4.276 9.345 1.00 96.62 70 LEU A O 1
ATOM 559 N N . GLU A 1 71 ? -7.602 2.903 8.184 1.00 95.81 71 GLU A N 1
ATOM 560 C CA . GLU A 1 71 ? -8.036 1.666 8.842 1.00 95.81 71 GLU A CA 1
ATOM 561 C C . GLU A 1 71 ? -7.813 1.729 10.355 1.00 95.81 71 GLU A C 1
ATOM 563 O O . GLU A 1 71 ? -8.723 1.428 11.134 1.00 95.81 71 GLU A O 1
ATOM 568 N N . MET A 1 72 ? -6.649 2.215 10.791 1.00 95.75 72 MET A N 1
ATOM 569 C CA . MET A 1 72 ? -6.352 2.392 12.212 1.00 95.75 72 MET A 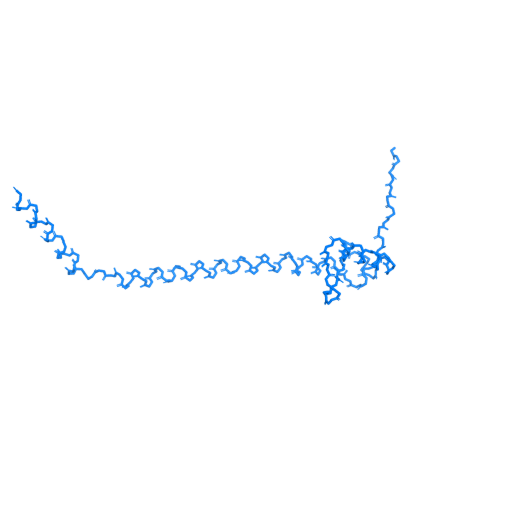CA 1
ATOM 570 C C . MET A 1 72 ? -7.340 3.357 12.894 1.00 95.75 72 MET A C 1
ATOM 572 O O . MET A 1 72 ? -7.816 3.085 14.002 1.00 95.75 72 MET A O 1
ATOM 576 N N . VAL A 1 73 ? -7.697 4.467 12.239 1.00 96.56 73 VAL A N 1
ATOM 577 C CA . VAL A 1 73 ? -8.703 5.412 12.756 1.00 96.56 73 VAL A CA 1
ATOM 578 C C . VAL A 1 73 ? -10.085 4.761 12.852 1.00 96.56 73 VAL A C 1
ATOM 580 O O . VAL A 1 73 ? -10.757 4.897 13.880 1.00 96.56 73 VAL A O 1
ATOM 583 N N . VAL A 1 74 ? -10.508 4.020 11.827 1.00 96.94 74 VAL A N 1
ATOM 584 C CA . VAL A 1 74 ? -11.798 3.309 11.823 1.00 96.94 74 VAL A CA 1
ATOM 585 C C . VAL A 1 74 ? -11.859 2.275 12.949 1.00 96.94 74 VAL A C 1
ATOM 587 O O . VAL A 1 74 ? -12.863 2.209 13.671 1.00 96.94 74 VAL A O 1
ATOM 590 N N . LEU A 1 75 ? -10.781 1.518 13.162 1.00 95.31 75 LEU A N 1
ATOM 591 C CA . LEU A 1 75 ? -10.671 0.567 14.268 1.00 95.31 75 LEU A CA 1
ATOM 592 C C . LEU A 1 75 ? -10.777 1.272 15.623 1.00 95.31 75 LEU A C 1
ATOM 594 O O . LEU A 1 75 ? -11.577 0.857 16.462 1.00 95.31 75 LEU A O 1
ATOM 598 N N . MET A 1 76 ? -10.064 2.384 15.826 1.00 94.81 76 MET A N 1
ATOM 599 C CA . MET A 1 76 ? -10.160 3.169 17.064 1.00 94.81 76 MET A CA 1
ATOM 600 C C . MET A 1 76 ? -11.584 3.665 17.343 1.00 94.81 76 MET A C 1
ATOM 602 O O . MET A 1 76 ? -12.058 3.596 18.484 1.00 94.81 76 MET A O 1
ATOM 606 N N . ILE A 1 77 ? -12.290 4.151 16.318 1.00 95.38 77 ILE A N 1
ATOM 607 C CA . ILE A 1 77 ? -13.685 4.593 16.450 1.00 95.38 77 ILE A CA 1
ATOM 608 C C . ILE A 1 77 ? -14.584 3.409 16.818 1.00 95.38 77 ILE A C 1
ATOM 610 O O . ILE A 1 77 ? -15.421 3.529 17.717 1.00 95.38 77 ILE A O 1
ATOM 614 N N . THR A 1 78 ? -14.400 2.269 16.155 1.00 93.88 78 THR A N 1
ATOM 615 C CA . THR A 1 78 ? -15.196 1.054 16.376 1.00 93.88 78 THR A CA 1
ATOM 616 C C . THR A 1 78 ? -14.993 0.507 17.785 1.00 93.88 78 THR A C 1
ATOM 618 O O . THR A 1 78 ? -15.974 0.258 18.485 1.00 93.88 78 THR A O 1
ATOM 621 N N . ILE A 1 79 ? -13.745 0.430 18.256 1.00 92.00 79 ILE A N 1
ATOM 622 C CA . ILE A 1 79 ? -13.409 0.025 19.627 1.00 92.00 79 ILE A CA 1
ATOM 623 C C . ILE A 1 79 ? -14.055 0.976 20.637 1.00 92.00 79 ILE A C 1
ATOM 625 O O . ILE A 1 79 ? -14.716 0.524 21.573 1.00 92.00 79 ILE A O 1
ATOM 629 N N . ARG A 1 80 ? -13.947 2.298 20.441 1.00 91.12 80 ARG A N 1
ATOM 630 C CA . ARG A 1 80 ? -14.597 3.274 21.334 1.00 91.12 80 ARG A CA 1
ATOM 631 C C . ARG A 1 80 ? -16.114 3.115 21.369 1.00 91.12 80 ARG A C 1
ATOM 633 O O . ARG A 1 80 ? -16.702 3.189 22.449 1.00 91.12 80 ARG A O 1
ATOM 640 N N . LYS A 1 81 ? -16.754 2.914 20.215 1.00 88.19 81 LYS A N 1
ATOM 641 C CA . LYS A 1 81 ? -18.203 2.677 20.133 1.00 88.19 81 LYS A CA 1
ATOM 642 C C . LYS A 1 81 ? -18.592 1.391 20.856 1.00 88.19 81 LYS A C 1
ATOM 644 O O . LYS A 1 81 ? -19.525 1.416 21.655 1.00 88.19 81 LYS A O 1
ATOM 649 N N . TYR A 1 82 ? -17.851 0.308 20.629 1.00 85.94 82 TYR A N 1
ATOM 650 C CA . TYR A 1 82 ? -18.079 -0.976 21.282 1.00 85.94 82 TYR A CA 1
ATOM 651 C C . TYR A 1 82 ? -17.952 -0.864 22.805 1.00 85.94 82 TYR A C 1
ATOM 653 O O . TYR A 1 82 ? -18.879 -1.237 23.517 1.00 85.94 82 TYR A O 1
ATOM 661 N N . LEU A 1 83 ? -16.872 -0.261 23.311 1.00 84.00 83 LEU A N 1
ATOM 662 C CA . LEU A 1 83 ? -16.660 -0.076 24.750 1.00 84.00 83 LEU A CA 1
ATOM 663 C C . LEU A 1 83 ? -17.749 0.786 25.397 1.00 84.00 83 LEU A C 1
ATOM 665 O O . LEU A 1 83 ? -18.236 0.436 26.467 1.00 84.00 83 LEU A O 1
ATOM 669 N N . ARG A 1 84 ? -18.196 1.867 24.744 1.00 79.50 84 ARG A N 1
ATOM 670 C CA . ARG A 1 84 ? -19.318 2.682 25.250 1.00 79.50 84 ARG A CA 1
ATOM 671 C C . ARG A 1 84 ? -20.639 1.913 25.254 1.00 79.50 84 ARG A C 1
ATOM 673 O O . ARG A 1 84 ? -21.402 2.022 26.210 1.00 79.50 84 ARG A O 1
ATOM 680 N N . SER A 1 85 ? -20.908 1.128 24.211 1.00 74.44 85 SER A N 1
ATOM 681 C CA . SER A 1 85 ? -22.101 0.278 24.147 1.00 74.44 85 SER A CA 1
ATOM 682 C C . SER A 1 85 ? -22.079 -0.794 25.237 1.00 74.44 85 SER A C 1
ATOM 684 O O . SER A 1 85 ? -23.088 -1.020 25.899 1.00 74.44 85 SER A O 1
ATOM 686 N N . GLN A 1 86 ? -20.924 -1.424 25.459 1.00 66.94 86 GLN A N 1
ATOM 687 C CA . GLN A 1 86 ? -20.739 -2.418 26.513 1.00 66.94 86 GLN A CA 1
ATOM 688 C C . GLN A 1 86 ? -20.833 -1.789 27.901 1.00 66.94 86 GLN A C 1
ATOM 690 O O . GLN A 1 86 ? -21.471 -2.366 28.765 1.00 66.94 86 GLN A O 1
ATOM 695 N N . GLN A 1 87 ? -20.302 -0.586 28.120 1.00 61.28 87 GLN A N 1
ATOM 696 C CA . GLN A 1 87 ? -20.444 0.134 29.390 1.00 61.28 87 GLN A CA 1
ATOM 697 C C . GLN A 1 87 ? -21.907 0.514 29.686 1.00 61.28 87 GLN A C 1
ATOM 699 O O . GLN A 1 87 ? -22.327 0.494 30.841 1.00 61.28 87 GLN A O 1
ATOM 704 N N . ASN A 1 88 ? -22.704 0.800 28.651 1.00 57.31 88 ASN A N 1
ATOM 705 C CA . ASN A 1 88 ? -24.146 1.013 28.792 1.00 57.31 88 ASN A CA 1
ATOM 706 C C . ASN A 1 88 ? -24.926 -0.290 29.060 1.00 57.31 88 ASN A C 1
ATOM 708 O O . ASN A 1 88 ? -25.941 -0.238 29.751 1.00 57.31 88 ASN A O 1
ATOM 712 N N . ASN A 1 89 ? -24.452 -1.443 28.571 1.00 53.88 89 ASN A N 1
ATOM 713 C CA . ASN A 1 89 ? -25.043 -2.764 28.846 1.00 53.88 89 ASN A CA 1
ATOM 714 C C . ASN A 1 89 ? -24.567 -3.379 30.177 1.00 53.88 89 ASN A C 1
ATOM 716 O O . ASN A 1 89 ? -25.332 -4.060 30.851 1.00 53.88 89 ASN A O 1
ATOM 720 N N . LEU A 1 90 ? -23.339 -3.079 30.604 1.00 55.94 90 LEU A N 1
ATOM 721 C CA . LEU A 1 90 ? -22.757 -3.376 31.920 1.00 55.94 90 LEU A CA 1
ATOM 722 C C . LEU A 1 90 ? -23.118 -2.305 32.950 1.00 55.94 90 LEU A C 1
ATOM 724 O O . LEU A 1 90 ? -22.422 -2.127 33.952 1.00 55.94 90 LEU A O 1
ATOM 728 N N . ARG A 1 91 ? -24.224 -1.589 32.737 1.00 55.28 91 ARG A N 1
ATOM 729 C CA . ARG A 1 91 ? -24.860 -0.820 33.797 1.00 55.28 91 ARG A CA 1
ATOM 730 C C . ARG A 1 91 ? -25.402 -1.844 34.791 1.00 55.28 91 ARG A C 1
ATOM 732 O O . ARG A 1 91 ? -26.570 -2.219 34.734 1.00 55.28 91 ARG A O 1
ATOM 739 N N . ILE A 1 92 ? -24.519 -2.342 35.664 1.00 58.06 92 ILE A N 1
ATOM 740 C CA . ILE A 1 92 ? -24.885 -3.116 36.845 1.00 58.06 92 ILE A CA 1
ATOM 741 C C . ILE A 1 92 ? -26.020 -2.323 37.463 1.00 58.06 92 ILE A C 1
ATOM 743 O O . ILE A 1 92 ? -25.844 -1.151 37.813 1.00 58.06 92 ILE A O 1
ATOM 747 N N . SER A 1 93 ? -27.208 -2.928 37.471 1.00 65.50 93 SER A N 1
ATOM 748 C CA . SER A 1 93 ? -28.393 -2.290 38.018 1.00 65.50 93 SER A CA 1
ATOM 749 C C . SER A 1 93 ? -27.997 -1.727 39.374 1.00 65.50 93 SER A C 1
ATOM 751 O O . SER A 1 93 ? -27.379 -2.424 40.181 1.00 65.50 93 SER A O 1
ATOM 753 N N . SER A 1 94 ? -28.290 -0.454 39.627 1.00 69.12 94 SER A N 1
ATOM 754 C CA . SER A 1 94 ? -27.950 0.185 40.903 1.00 69.12 94 SER A CA 1
ATOM 755 C C . SER A 1 94 ? -28.475 -0.626 42.094 1.00 69.12 94 SER A C 1
ATOM 757 O O . SER A 1 94 ? -27.879 -0.609 43.168 1.00 69.12 94 SER A O 1
ATOM 759 N N . LYS A 1 95 ? -29.542 -1.411 41.875 1.00 69.44 95 LYS A N 1
ATOM 760 C CA . LYS A 1 95 ? -30.044 -2.426 42.805 1.00 69.44 95 LYS A CA 1
ATOM 761 C C . LYS A 1 95 ? -29.029 -3.543 43.064 1.00 69.44 95 LYS A C 1
ATOM 763 O O . LYS A 1 95 ? -28.760 -3.829 44.219 1.00 69.44 95 LYS A O 1
ATOM 768 N N . THR A 1 96 ? -28.437 -4.136 42.031 1.00 76.69 96 THR A N 1
ATOM 769 C CA . THR A 1 96 ? -27.429 -5.203 42.149 1.00 76.69 96 THR A CA 1
ATOM 770 C C . THR A 1 96 ? -26.151 -4.716 42.835 1.00 76.69 96 THR A C 1
ATOM 772 O O . THR A 1 96 ? -25.604 -5.433 43.666 1.00 76.69 96 THR A O 1
ATOM 775 N N . SER A 1 97 ? -25.708 -3.484 42.556 1.00 78.19 97 SER A N 1
ATOM 776 C CA . SER A 1 97 ? -24.543 -2.894 43.236 1.00 78.19 97 SER A CA 1
ATOM 777 C C . SER A 1 97 ? -24.802 -2.670 44.732 1.00 78.19 97 SER A C 1
ATOM 779 O O . SER A 1 97 ? -23.958 -3.028 45.550 1.00 78.19 97 SER A O 1
ATOM 781 N N . LYS A 1 98 ? -25.990 -2.170 45.103 1.00 82.81 98 LYS A N 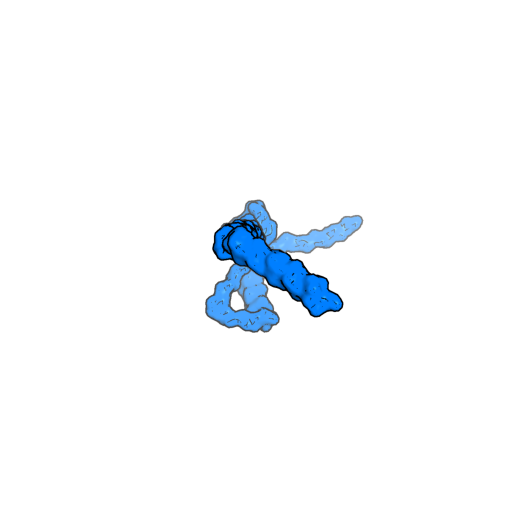1
ATOM 782 C CA . LYS A 1 98 ? -26.401 -2.065 46.514 1.00 82.81 98 LYS A CA 1
ATOM 783 C C . LYS A 1 98 ? -26.492 -3.432 47.192 1.00 82.81 98 LYS A C 1
ATOM 785 O O . LYS A 1 98 ? -25.994 -3.589 48.296 1.00 82.81 98 LYS A O 1
ATOM 790 N N . LEU A 1 99 ? -27.047 -4.430 46.504 1.00 84.88 99 LEU A N 1
ATOM 791 C CA . LEU A 1 99 ? -27.203 -5.790 47.028 1.00 84.88 99 LEU A CA 1
ATOM 792 C C . LEU A 1 99 ? -25.844 -6.449 47.317 1.00 84.88 99 LEU A C 1
ATOM 794 O O . LEU A 1 99 ? -25.677 -7.077 48.357 1.00 84.88 99 LEU A O 1
ATOM 798 N N . GLN A 1 100 ? -24.844 -6.244 46.453 1.00 86.44 100 GLN A N 1
ATOM 799 C CA . GLN A 1 100 ? -23.468 -6.676 46.727 1.00 86.44 100 GLN A CA 1
ATOM 800 C C . GLN A 1 100 ? -22.872 -5.956 47.942 1.00 86.44 100 GLN A C 1
ATOM 802 O O . GLN A 1 100 ? -22.232 -6.585 48.780 1.00 86.44 100 GLN A O 1
ATOM 807 N N . GLN A 1 101 ? -23.102 -4.648 48.059 1.00 88.06 101 GLN A N 1
ATOM 808 C CA . GLN A 1 101 ? -22.598 -3.847 49.173 1.00 88.06 101 GLN A CA 1
ATOM 809 C C . GLN A 1 101 ? -23.206 -4.282 50.519 1.00 88.06 101 GLN A C 1
ATOM 811 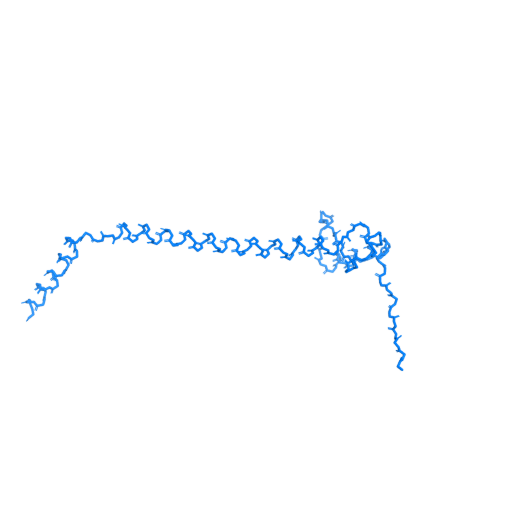O O . GLN A 1 101 ? -22.489 -4.389 51.515 1.00 88.06 101 GLN A O 1
ATOM 816 N N . ASP A 1 102 ? -24.504 -4.589 50.535 1.00 89.69 102 ASP A N 1
ATOM 817 C CA . ASP A 1 102 ? -25.213 -5.096 51.713 1.00 89.69 102 ASP A CA 1
ATOM 818 C C . ASP A 1 102 ? -24.779 -6.524 52.074 1.00 89.69 102 ASP A C 1
ATOM 820 O O . ASP A 1 102 ? -24.605 -6.836 53.252 1.00 89.69 102 ASP A O 1
ATOM 824 N N . PHE A 1 103 ? -24.524 -7.378 51.077 1.00 91.69 103 PHE A N 1
ATOM 825 C CA . PHE A 1 103 ? -23.986 -8.722 51.298 1.00 91.69 103 PHE A CA 1
ATOM 826 C C . PHE A 1 103 ? -22.606 -8.679 51.972 1.00 91.69 103 PHE A C 1
ATOM 828 O O . PHE A 1 103 ? -22.394 -9.358 52.976 1.00 91.69 103 PHE A O 1
ATOM 835 N N . PHE A 1 104 ? -21.697 -7.818 51.501 1.00 90.88 104 PHE A N 1
ATOM 836 C CA . PHE A 1 104 ? -20.387 -7.634 52.137 1.00 90.88 104 PHE A CA 1
ATOM 837 C C . PHE A 1 104 ? -20.493 -7.094 53.568 1.00 90.88 104 PHE A C 1
ATOM 839 O O . PHE A 1 104 ? -19.751 -7.530 54.447 1.00 90.88 104 PHE A O 1
ATOM 846 N N . ARG A 1 105 ? -21.430 -6.173 53.832 1.00 89.88 105 ARG A N 1
ATOM 847 C CA . ARG A 1 105 ? -21.689 -5.683 55.196 1.00 89.88 105 ARG A CA 1
ATOM 848 C C . ARG A 1 105 ? -22.185 -6.791 56.119 1.00 89.88 105 ARG A C 1
ATOM 850 O O . ARG A 1 105 ? -21.725 -6.868 57.252 1.00 89.88 105 ARG A O 1
ATOM 857 N N . MET A 1 106 ? -23.086 -7.648 55.643 1.00 89.75 106 MET A N 1
ATOM 858 C CA . MET A 1 106 ? -23.565 -8.788 56.428 1.00 89.75 106 MET A CA 1
ATOM 859 C C . MET A 1 106 ? -22.449 -9.791 56.730 1.00 89.75 106 MET A C 1
ATOM 861 O O . MET A 1 106 ? -22.371 -10.265 57.857 1.00 89.75 106 MET A O 1
ATOM 865 N N . GLN A 1 107 ? -21.551 -10.061 55.779 1.00 86.31 107 GLN A N 1
ATOM 866 C CA . GLN A 1 107 ? -20.400 -10.939 56.017 1.00 86.31 107 GLN A CA 1
ATOM 867 C C . GLN A 1 107 ? -19.424 -10.372 57.057 1.00 86.31 107 GLN A C 1
ATOM 869 O O . GLN A 1 107 ? -18.912 -11.125 57.877 1.00 86.31 107 GLN A O 1
ATOM 874 N N . LEU A 1 108 ? -19.191 -9.055 57.064 1.00 85.12 108 LEU A N 1
ATOM 875 C CA . LEU A 1 108 ? -18.322 -8.403 58.053 1.00 85.12 108 LEU A CA 1
ATOM 876 C C . LEU A 1 108 ? -18.915 -8.376 59.466 1.00 85.12 108 LEU A C 1
ATOM 878 O O . LEU A 1 108 ? -18.163 -8.329 60.428 1.00 85.12 108 LEU A O 1
ATOM 882 N N . LEU A 1 109 ? -20.244 -8.389 59.593 1.00 79.56 109 LEU A N 1
ATOM 883 C CA . LEU A 1 109 ? -20.939 -8.452 60.885 1.00 79.56 109 LEU A CA 1
ATOM 884 C C . LEU A 1 109 ? -21.060 -9.882 61.436 1.00 79.56 109 LEU A C 1
ATOM 886 O O . LEU A 1 109 ? -21.466 -10.057 62.580 1.00 79.56 109 LEU A O 1
ATOM 890 N N . GLN A 1 110 ? -20.761 -10.895 60.619 1.00 74.44 110 GLN A N 1
ATOM 891 C CA . GLN A 1 110 ? -20.767 -12.310 61.003 1.00 74.44 110 GLN A CA 1
ATOM 892 C C . GLN A 1 110 ? -19.393 -12.815 61.490 1.00 74.44 110 GLN A C 1
ATOM 894 O O . GLN A 1 110 ? -19.266 -14.008 61.768 1.00 74.44 110 GLN A O 1
ATOM 899 N N . VAL A 1 111 ? -18.390 -11.931 61.598 1.00 51.53 111 VAL A N 1
ATOM 900 C CA . VAL A 1 111 ? -17.071 -12.180 62.217 1.00 51.53 111 VAL A CA 1
ATOM 901 C C . VAL A 1 111 ? -17.028 -11.515 63.585 1.00 51.53 111 VAL A C 1
ATOM 903 O O . VAL A 1 111 ? -16.561 -12.181 64.534 1.00 51.53 111 VAL A O 1
#

pLDDT: mean 76.31, std 14.09, range [39.25, 96.94]

Solvent-accessible surface area (backbone atoms only — not comparable to full-atom values): 6715 Å² total; per-residue (Å²): 133,89,78,81,72,71,72,80,85,70,65,43,73,68,55,48,54,55,50,49,52,51,47,31,68,72,66,70,52,59,89,87,59,87,85,81,89,72,49,85,49,79,82,62,26,77,54,38,80,71,38,46,33,63,57,52,45,44,64,67,47,51,44,55,51,52,52,52,53,49,51,53,53,52,50,54,52,51,51,52,51,50,53,53,52,46,53,65,70,63,54,67,48,70,65,59,56,49,51,53,54,52,49,54,51,52,57,64,73,74,110

Organism: NCBI:txid1538716

Nearest PDB structures (foldseek):
  7rj5-assembly1_D  TM=1.437E-01  e=5.723E+00  Escherichia coli

Sequence (111 aa):
VIQHAVPDLVPTPEMDAIMEKSAREKFELDASVAFLRYGGTMKDVEHNNGRHFLCALFGFIVFPYTTSYLEMVVLMITIRKYLRSQQNNLRISSKTSKLQQDFFRMQLLQV

Secondary structure (DSSP, 8-state):
-----PPP----HHHHHHHHHHHHHHHT--TTSPP----S-SS-GGGGTT--HHHHIIIIIIHHHHHHHHHHHHHHHHHHHHHHHHHHHT---HHHHHHHHHHHHHHHHT-